Protein AF-A0A3N5IN20-F1 (afdb_monomer_lite)

pLDDT: mean 88.97, std 12.95, range [40.59, 98.25]

Radius of gyration: 15.65 Å; chains: 1; bounding box: 40×27×42 Å

Secondary structure (DSSP, 8-state):
----S--S-S-----------GGG--TTS-----EEEEEE-SSSPEEEEEEE--SSS--EEEEEEEE-TTEEEEEESSSTT-

Foldseek 3Di:
DPDDPDPDDLDDDDPDFDADDQVPDDPPPDGDWTKDKDFAQAQAKDWHWDWADDPPDHIDGRDIDIDGHRGMDIQTPVCNVD

Sequence (82 aa):
MKLDSSFGSKTWFVADGWLPDQTQADNSGYESHEAIMILNCQEKDAEILMDVYFEKEPPLENIHLSVPAKRIRCFRMDHPDE

Structure (mmCIF, N/CA/C/O backbone):
data_AF-A0A3N5IN20-F1
#
_entry.id   AF-A0A3N5IN20-F1
#
loop_
_atom_site.group_PDB
_atom_site.id
_atom_site.type_symbol
_atom_site.label_atom_id
_atom_site.label_alt_id
_atom_site.label_comp_id
_atom_site.label_asym_id
_atom_site.label_entity_id
_atom_site.label_seq_id
_atom_site.pdbx_PDB_ins_code
_atom_site.Cartn_x
_atom_site.Cartn_y
_atom_site.Cartn_z
_atom_site.occupancy
_atom_site.B_iso_or_equiv
_atom_site.auth_seq_id
_atom_site.auth_comp_id
_atom_site.auth_asym_id
_atom_site.auth_atom_id
_atom_site.pdbx_PDB_model_num
ATOM 1 N N . MET A 1 1 ? -10.819 16.767 21.582 1.00 47.22 1 MET A N 1
ATOM 2 C CA . MET A 1 1 ? -11.805 16.618 20.494 1.00 47.22 1 MET A CA 1
ATOM 3 C C . MET A 1 1 ? -12.219 15.154 20.480 1.00 47.22 1 MET A C 1
ATOM 5 O O . MET A 1 1 ? -11.369 14.318 20.210 1.00 47.22 1 MET A O 1
ATOM 9 N N . LYS A 1 2 ? -13.438 14.812 20.926 1.00 40.59 2 LYS A N 1
ATOM 10 C CA . LYS A 1 2 ? -13.951 13.443 20.758 1.00 40.59 2 LYS A CA 1
ATOM 11 C C . LYS A 1 2 ? -14.377 13.348 19.308 1.00 40.59 2 LYS A C 1
ATOM 13 O O . LYS A 1 2 ? -15.397 13.913 18.933 1.00 40.59 2 LYS A O 1
ATOM 18 N N . LEU A 1 3 ? -13.493 12.777 18.516 1.00 53.03 3 LEU A N 1
ATOM 19 C CA . LEU A 1 3 ? -13.726 12.591 17.111 1.00 53.03 3 LEU A CA 1
ATOM 20 C C . LEU A 1 3 ? -14.725 11.441 16.941 1.00 53.03 3 LEU A C 1
ATOM 22 O O . LEU A 1 3 ? -14.626 10.422 17.629 1.00 53.03 3 LEU A O 1
ATOM 26 N N . ASP A 1 4 ? -15.720 11.645 16.093 1.00 56.56 4 ASP A N 1
ATOM 27 C CA . ASP A 1 4 ? -16.622 10.590 15.662 1.00 56.56 4 ASP A CA 1
ATOM 28 C C . ASP A 1 4 ? -15.822 9.466 14.987 1.00 56.56 4 ASP A C 1
ATOM 30 O O . ASP A 1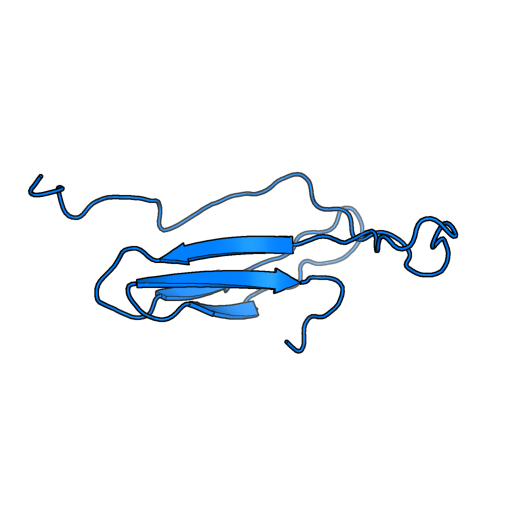 4 ? -14.784 9.662 14.360 1.00 56.56 4 ASP A O 1
ATOM 34 N N . SER A 1 5 ? -16.265 8.232 15.177 1.00 57.56 5 SER A N 1
ATOM 35 C CA . SER A 1 5 ? -15.544 7.009 14.817 1.00 57.56 5 SER A CA 1
ATOM 36 C C . SER A 1 5 ? -15.525 6.712 13.304 1.00 57.56 5 SER A C 1
ATOM 38 O O . SER A 1 5 ? -15.494 5.548 12.912 1.00 57.56 5 SER A O 1
ATOM 40 N N . SER A 1 6 ? -15.545 7.733 12.436 1.00 64.62 6 SER A N 1
ATOM 41 C CA . SER A 1 6 ? -15.784 7.569 10.991 1.00 64.62 6 SER A CA 1
ATOM 42 C C . SER A 1 6 ? -14.791 8.264 10.047 1.00 64.62 6 SER A C 1
ATOM 44 O O . SER A 1 6 ? -15.169 8.660 8.950 1.00 64.62 6 SER A O 1
ATOM 46 N N . PHE A 1 7 ? -13.511 8.404 10.408 1.00 79.75 7 PHE A N 1
ATOM 47 C CA . PHE A 1 7 ? -12.512 8.858 9.423 1.00 79.75 7 PHE A CA 1
ATOM 48 C C . PHE A 1 7 ? -12.156 7.773 8.409 1.00 79.75 7 PHE A C 1
ATOM 50 O O . PHE A 1 7 ? -11.942 6.615 8.776 1.00 79.75 7 PHE A O 1
ATOM 57 N N . GLY A 1 8 ? -11.994 8.199 7.156 1.00 90.12 8 GLY A N 1
ATOM 58 C CA . GLY A 1 8 ? -11.523 7.374 6.047 1.00 90.12 8 GLY A CA 1
ATOM 59 C C . GLY A 1 8 ? -12.649 6.733 5.235 1.00 90.12 8 GLY A C 1
ATOM 60 O O . GLY A 1 8 ? -13.816 7.095 5.341 1.00 90.12 8 GLY A O 1
ATOM 61 N N . SER A 1 9 ? -12.273 5.770 4.400 1.00 93.75 9 SER A N 1
ATOM 62 C CA . SER A 1 9 ? -13.181 4.935 3.609 1.00 93.75 9 SER A CA 1
ATOM 63 C C . SER A 1 9 ? -12.661 3.498 3.613 1.00 93.75 9 SER A C 1
ATOM 65 O O . SER A 1 9 ? -11.466 3.273 3.811 1.00 93.75 9 SER A O 1
ATOM 67 N N . LYS A 1 10 ? -13.561 2.533 3.399 1.00 93.56 10 LYS A N 1
ATOM 68 C CA . LYS A 1 10 ? -13.225 1.107 3.234 1.00 93.56 10 LYS A CA 1
ATOM 69 C C . LYS A 1 10 ? -12.849 0.746 1.795 1.00 93.56 10 LYS A C 1
ATOM 71 O O . LYS A 1 10 ? -12.367 -0.353 1.559 1.00 93.56 10 LYS A O 1
ATOM 76 N N . THR A 1 11 ? -13.091 1.654 0.853 1.00 96.00 11 THR A N 1
ATOM 77 C CA . THR A 1 11 ? -12.815 1.455 -0.571 1.00 96.00 11 THR A CA 1
ATOM 78 C C . THR A 1 11 ? -12.263 2.748 -1.148 1.00 96.00 11 THR A C 1
ATOM 80 O O . THR A 1 11 ? -12.847 3.819 -0.952 1.00 96.00 11 THR A O 1
ATOM 83 N N . TRP A 1 12 ? -11.137 2.633 -1.842 1.00 97.25 12 TRP A N 1
ATOM 84 C CA . TRP A 1 12 ? -10.440 3.721 -2.515 1.00 97.25 12 TRP A CA 1
ATOM 85 C C . TRP A 1 12 ? -10.040 3.257 -3.910 1.00 97.25 12 TRP A C 1
ATOM 87 O O . TRP A 1 12 ? -9.768 2.077 -4.110 1.00 97.25 12 TRP A O 1
ATOM 97 N N . PHE A 1 13 ? -9.989 4.195 -4.851 1.00 97.12 13 PHE A N 1
ATOM 98 C CA . PHE A 1 13 ? -9.483 3.966 -6.198 1.00 97.12 13 PHE A CA 1
ATOM 99 C C . PHE A 1 13 ? -8.393 4.996 -6.466 1.00 97.12 13 PHE A C 1
ATOM 101 O O . PHE A 1 13 ? -8.633 6.197 -6.332 1.00 97.12 13 PHE A O 1
ATOM 108 N N . VAL A 1 14 ? -7.209 4.517 -6.830 1.00 96.00 14 VAL A N 1
ATOM 109 C CA . VAL A 1 14 ? -6.094 5.345 -7.286 1.00 96.00 14 VAL A CA 1
ATOM 110 C C . VAL A 1 14 ? -5.909 5.016 -8.759 1.00 96.00 14 VAL A C 1
ATOM 112 O O . VAL A 1 14 ? -5.600 3.881 -9.101 1.00 96.00 14 VAL A O 1
ATOM 115 N N . ALA A 1 15 ? -6.227 5.975 -9.626 1.00 95.38 15 ALA A N 1
ATOM 116 C CA . ALA A 1 15 ? -6.266 5.748 -11.071 1.00 95.38 15 ALA A CA 1
ATOM 117 C C . ALA A 1 15 ? -4.904 5.934 -11.750 1.00 95.38 15 ALA A C 1
ATOM 119 O O . ALA A 1 15 ? -4.721 5.458 -12.865 1.00 95.38 15 ALA A O 1
ATOM 120 N N . ASP A 1 16 ? -3.987 6.644 -11.096 1.00 93.56 16 ASP A N 1
ATOM 121 C CA . ASP A 1 16 ? -2.650 6.918 -11.605 1.00 93.56 16 ASP A CA 1
ATOM 122 C C . ASP A 1 16 ? -1.632 6.167 -10.752 1.00 93.56 16 ASP A C 1
ATOM 124 O O . ASP A 1 16 ? -1.582 6.350 -9.535 1.00 93.56 16 ASP A O 1
ATOM 128 N N . GLY A 1 17 ? -0.880 5.285 -11.394 1.00 92.12 17 GLY A N 1
ATOM 129 C CA . GLY A 1 17 ? 0.165 4.497 -10.770 1.00 92.12 17 GLY A CA 1
ATOM 130 C C . GLY A 1 17 ? 1.203 4.161 -11.821 1.00 92.12 17 GLY A C 1
ATOM 131 O O . GLY A 1 17 ? 0.895 3.508 -12.822 1.00 92.12 17 GLY A O 1
ATOM 132 N N . TRP A 1 18 ? 2.432 4.616 -11.604 1.00 91.06 18 TRP A N 1
ATOM 133 C CA . TRP A 1 18 ? 3.522 4.386 -12.540 1.00 91.06 18 TRP A CA 1
ATOM 134 C C . TRP A 1 18 ? 4.787 4.042 -11.777 1.00 91.06 18 TRP A C 1
ATOM 136 O O . TRP A 1 18 ? 5.361 4.879 -11.090 1.00 91.06 18 TRP A O 1
ATOM 146 N N . LEU A 1 19 ? 5.235 2.795 -11.920 1.00 89.88 19 LEU A N 1
ATOM 147 C CA . LEU A 1 19 ? 6.482 2.343 -11.326 1.00 89.88 19 LEU A CA 1
ATOM 148 C C . LEU A 1 19 ? 7.659 2.749 -12.234 1.00 89.88 19 LEU A C 1
ATOM 150 O O . LEU A 1 19 ? 7.787 2.185 -13.326 1.00 89.88 19 LEU A O 1
ATOM 154 N N . PRO A 1 20 ? 8.512 3.708 -11.828 1.00 86.00 20 PRO A N 1
ATOM 155 C CA . PRO A 1 20 ? 9.645 4.145 -12.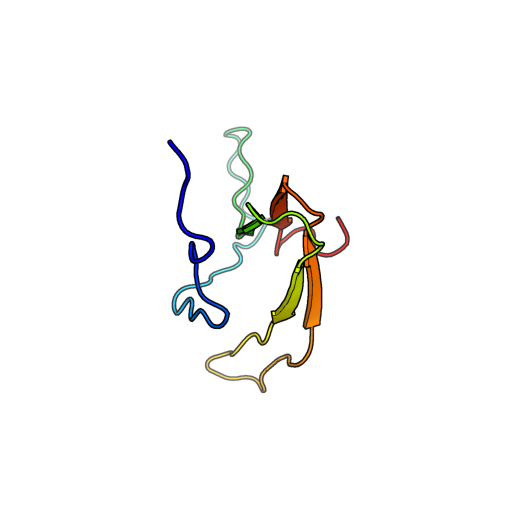637 1.00 86.00 20 PRO A CA 1
ATOM 156 C C . PRO A 1 20 ? 10.690 3.040 -12.816 1.00 86.00 20 PRO A C 1
ATOM 158 O O . PRO A 1 20 ? 10.956 2.249 -11.908 1.00 86.00 20 PRO A O 1
ATOM 161 N N . ASP A 1 21 ? 11.340 3.039 -13.981 1.00 82.19 21 ASP A N 1
ATOM 162 C CA . ASP A 1 21 ? 12.511 2.202 -14.236 1.00 82.19 21 ASP A CA 1
ATOM 163 C C . ASP A 1 21 ? 13.697 2.678 -13.384 1.00 82.19 21 ASP A C 1
ATOM 165 O O . ASP A 1 21 ? 14.235 3.770 -13.580 1.00 82.19 21 ASP A O 1
ATOM 169 N N . GLN A 1 22 ? 14.120 1.826 -12.452 1.00 75.56 22 GLN A N 1
ATOM 170 C CA . GLN A 1 22 ? 15.210 2.099 -11.512 1.00 75.56 22 GLN A CA 1
ATOM 171 C C . GLN A 1 22 ? 16.582 2.218 -12.196 1.00 75.56 22 GLN A C 1
ATOM 173 O O . GLN A 1 22 ? 17.523 2.759 -11.617 1.00 75.56 22 GLN A O 1
ATOM 178 N N . THR A 1 23 ? 16.729 1.742 -13.438 1.00 69.62 23 THR A N 1
ATOM 179 C CA . THR A 1 23 ? 18.002 1.826 -14.174 1.00 69.62 23 THR A CA 1
ATOM 180 C C . THR A 1 23 ? 18.326 3.238 -14.666 1.00 69.62 23 THR A C 1
ATOM 182 O O . THR A 1 23 ? 19.472 3.514 -15.024 1.00 69.62 23 THR A O 1
ATOM 185 N N . GLN A 1 24 ? 17.349 4.149 -14.641 1.00 63.97 24 GLN A N 1
ATOM 186 C CA . GLN A 1 24 ? 17.504 5.559 -15.003 1.00 63.97 24 GLN A CA 1
ATOM 187 C C . GLN A 1 24 ? 17.744 6.457 -13.784 1.00 63.97 24 GLN A C 1
ATOM 189 O O . GLN A 1 24 ? 17.349 7.622 -13.793 1.00 63.97 24 GLN A O 1
ATOM 194 N N . ALA A 1 25 ? 18.381 5.933 -12.733 1.00 65.25 25 ALA A N 1
ATOM 195 C CA . ALA A 1 25 ? 18.795 6.746 -11.598 1.00 65.25 25 ALA A CA 1
ATOM 196 C C . ALA A 1 25 ? 19.678 7.903 -12.092 1.00 65.25 25 ALA A C 1
ATOM 198 O O . ALA A 1 25 ? 20.759 7.697 -12.655 1.00 65.25 25 ALA A O 1
ATOM 199 N N . ASP A 1 26 ? 19.209 9.134 -11.907 1.00 67.44 26 ASP A N 1
ATOM 200 C CA . ASP A 1 26 ? 20.067 10.288 -12.079 1.00 67.44 26 ASP A CA 1
ATOM 201 C C . ASP A 1 26 ? 21.056 10.320 -10.902 1.00 67.44 26 ASP A C 1
ATOM 203 O O . ASP A 1 26 ? 20.772 9.867 -9.794 1.00 67.44 26 ASP A O 1
ATOM 207 N N . ASN A 1 27 ? 22.272 10.826 -11.114 1.00 75.75 27 ASN A N 1
ATOM 208 C CA . ASN A 1 27 ? 23.289 10.918 -10.054 1.00 75.75 27 ASN A CA 1
ATOM 209 C C . ASN A 1 27 ? 22.923 11.971 -8.975 1.00 75.75 27 ASN A C 1
ATOM 211 O O . ASN A 1 27 ? 23.806 12.596 -8.388 1.00 75.75 27 ASN A O 1
ATOM 215 N N . SER A 1 28 ? 21.630 12.221 -8.758 1.00 80.81 28 SER A N 1
ATOM 216 C CA . SER A 1 28 ? 21.071 13.183 -7.812 1.00 80.81 28 SER A CA 1
ATOM 217 C C . SER A 1 28 ? 21.107 12.678 -6.367 1.00 80.81 28 SER A C 1
ATOM 219 O O . SER A 1 28 ? 21.054 13.487 -5.443 1.00 80.81 28 SER A O 1
ATOM 221 N N . GLY A 1 29 ? 21.215 11.359 -6.168 1.00 81.00 29 GLY A N 1
ATOM 222 C CA . GLY A 1 29 ? 21.093 10.722 -4.855 1.00 81.00 29 GLY A CA 1
ATOM 223 C C . GLY A 1 29 ? 19.644 10.519 -4.396 1.00 81.00 29 GLY A C 1
ATOM 224 O O . GLY A 1 29 ? 19.433 10.170 -3.237 1.00 81.00 29 GLY A O 1
ATOM 225 N N . TYR A 1 30 ? 18.663 10.734 -5.277 1.00 80.81 30 TYR A N 1
ATOM 226 C CA . TYR A 1 30 ? 17.258 10.408 -5.047 1.00 80.81 30 TYR A CA 1
ATOM 227 C C . TYR A 1 30 ? 16.837 9.187 -5.868 1.00 80.81 30 TYR A C 1
ATOM 229 O O . TYR A 1 30 ? 17.257 9.013 -7.008 1.00 80.81 30 TYR A O 1
ATOM 237 N N . GLU A 1 31 ? 15.966 8.363 -5.289 1.00 82.94 31 GLU A N 1
ATOM 238 C CA . GLU A 1 31 ? 15.376 7.204 -5.958 1.00 82.94 31 GLU A CA 1
ATOM 239 C C . GLU A 1 31 ? 13.944 7.532 -6.380 1.00 82.94 31 GLU A C 1
ATOM 241 O O . GLU A 1 31 ? 13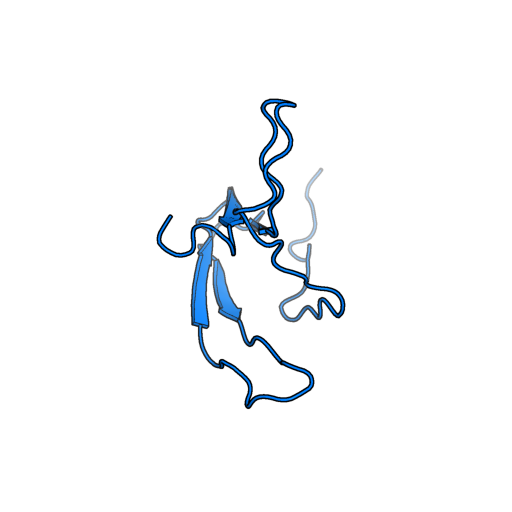.098 7.904 -5.556 1.00 82.94 31 GLU A O 1
ATOM 246 N N . SER A 1 32 ? 13.673 7.397 -7.678 1.00 87.38 32 SER A N 1
ATOM 247 C CA . SER A 1 32 ? 12.309 7.489 -8.196 1.00 87.38 32 SER A CA 1
ATOM 248 C C . SER A 1 32 ? 11.540 6.259 -7.722 1.00 87.38 32 SER A C 1
ATOM 250 O O . SER A 1 32 ? 12.029 5.144 -7.854 1.00 87.38 32 SER A O 1
ATOM 252 N N . HIS A 1 33 ? 10.350 6.437 -7.161 1.00 90.62 33 HIS A N 1
ATOM 253 C CA . HIS A 1 33 ? 9.571 5.339 -6.592 1.00 90.62 33 HIS A CA 1
ATOM 254 C C . HIS A 1 33 ? 8.077 5.598 -6.737 1.00 90.62 33 HIS A C 1
ATOM 256 O O . HIS A 1 33 ? 7.654 6.727 -6.980 1.00 90.62 33 HIS A O 1
ATOM 262 N N . GLU A 1 34 ? 7.297 4.540 -6.548 1.00 93.12 34 GLU A N 1
ATOM 263 C CA . GLU A 1 34 ? 5.846 4.602 -6.425 1.00 93.12 34 GLU A CA 1
ATOM 264 C C . GLU A 1 34 ? 5.459 3.968 -5.092 1.00 93.12 34 GLU A C 1
ATOM 266 O O . GLU A 1 34 ? 6.015 2.937 -4.694 1.00 93.12 34 GLU A O 1
ATOM 271 N N . ALA A 1 35 ? 4.528 4.591 -4.375 1.00 94.81 35 ALA A N 1
ATOM 272 C CA . ALA A 1 35 ? 4.158 4.126 -3.051 1.00 94.81 35 ALA A CA 1
ATOM 273 C C . ALA A 1 35 ? 2.700 4.409 -2.714 1.00 94.81 35 ALA A C 1
ATOM 275 O O . ALA A 1 35 ? 2.201 5.524 -2.857 1.00 94.81 35 ALA A O 1
ATOM 276 N N . ILE A 1 36 ? 2.044 3.410 -2.125 1.00 95.81 36 ILE A N 1
ATOM 277 C CA . ILE A 1 36 ? 0.727 3.585 -1.518 1.00 95.81 36 ILE A CA 1
ATOM 278 C C . ILE A 1 36 ? 0.913 3.732 -0.014 1.00 95.81 36 ILE A C 1
ATOM 280 O O . ILE A 1 36 ? 1.371 2.823 0.676 1.00 95.81 36 ILE A O 1
ATOM 284 N N . MET A 1 37 ? 0.556 4.900 0.514 1.00 96.62 37 MET A N 1
ATOM 285 C CA . MET A 1 37 ? 0.611 5.170 1.947 1.00 96.62 37 MET A CA 1
ATOM 286 C C . MET A 1 37 ? -0.780 5.047 2.561 1.00 96.62 37 MET A C 1
ATOM 288 O O . MET A 1 37 ? -1.706 5.757 2.174 1.00 96.62 37 MET A O 1
ATOM 292 N N . ILE A 1 38 ? -0.920 4.178 3.560 1.00 97.31 38 ILE A N 1
ATOM 293 C CA . ILE A 1 38 ? -2.189 3.960 4.261 1.00 97.31 38 ILE A CA 1
ATOM 294 C C . ILE A 1 38 ? -2.024 4.362 5.722 1.00 97.31 38 ILE A C 1
ATOM 296 O O . ILE A 1 38 ? -1.201 3.808 6.454 1.00 97.31 38 ILE A O 1
ATOM 300 N N . LEU A 1 39 ? -2.837 5.326 6.153 1.00 96.94 39 LEU A N 1
ATOM 301 C CA . LEU A 1 39 ? -2.932 5.771 7.538 1.00 96.94 39 LEU A CA 1
ATOM 302 C C . LEU A 1 39 ? -4.121 5.092 8.224 1.00 96.94 39 LEU A C 1
ATOM 304 O O . LEU A 1 39 ? -5.277 5.342 7.883 1.00 96.94 39 LEU A O 1
ATOM 308 N N . ASN A 1 40 ? -3.837 4.287 9.243 1.00 96.00 40 ASN A N 1
ATOM 309 C CA . ASN A 1 40 ? -4.839 3.689 10.107 1.00 96.00 40 ASN A CA 1
ATOM 310 C C . ASN A 1 40 ? -4.917 4.445 11.443 1.00 96.00 40 ASN A C 1
ATOM 312 O O . ASN A 1 40 ? -4.100 4.249 12.342 1.00 96.00 40 ASN A O 1
ATOM 316 N N . CYS A 1 41 ? -5.937 5.289 11.594 1.00 94.38 41 CYS A N 1
ATOM 317 C CA . CYS A 1 41 ? -6.210 6.012 12.842 1.00 94.38 41 CYS A CA 1
ATOM 318 C C . CYS A 1 41 ? -7.005 5.191 13.875 1.00 94.38 41 CYS A C 1
ATOM 320 O O . CYS A 1 41 ? -7.286 5.696 14.962 1.00 94.38 41 CYS A O 1
ATOM 322 N N . GLN A 1 42 ? -7.418 3.966 13.540 1.00 92.19 42 GLN A N 1
ATOM 323 C CA . GLN A 1 42 ? -8.309 3.155 14.367 1.00 92.19 42 GLN A CA 1
ATOM 324 C C . GLN A 1 42 ? -7.542 2.368 15.441 1.00 92.19 42 GLN A C 1
ATOM 326 O O . GLN A 1 42 ? -6.329 2.185 15.372 1.00 92.19 42 GLN A O 1
ATOM 331 N N . GLU A 1 43 ? -8.280 1.874 16.438 1.00 94.25 43 GLU A N 1
ATOM 332 C CA . GLU A 1 43 ? -7.763 1.052 17.550 1.00 94.25 43 GLU A CA 1
ATOM 333 C C . GLU A 1 43 ? -7.549 -0.427 17.181 1.00 94.25 43 GLU A C 1
ATOM 335 O O . GLU A 1 43 ? -7.166 -1.228 18.031 1.00 94.25 43 GLU A O 1
ATOM 340 N N . LYS A 1 44 ? -7.839 -0.812 15.936 1.00 95.00 44 LYS A N 1
ATOM 341 C CA . LYS A 1 44 ? -7.675 -2.176 15.424 1.00 95.00 44 LYS A CA 1
ATOM 342 C C . LYS A 1 44 ? -6.803 -2.152 14.183 1.00 95.00 44 LYS A C 1
ATOM 344 O O . LYS A 1 44 ? -6.825 -1.166 13.443 1.00 95.00 44 LYS A O 1
ATOM 349 N N . ASP A 1 45 ? -6.092 -3.247 13.958 1.00 97.62 45 ASP A N 1
ATOM 350 C CA . ASP A 1 45 ? -5.347 -3.464 12.725 1.00 97.62 45 ASP A CA 1
ATOM 351 C C . ASP A 1 45 ? -6.312 -3.417 11.534 1.00 97.62 45 ASP A C 1
ATOM 353 O O . ASP A 1 45 ? -7.455 -3.884 11.608 1.00 97.62 45 ASP A O 1
ATOM 357 N N . ALA A 1 46 ? -5.870 -2.766 10.464 1.00 97.00 46 ALA A N 1
ATOM 358 C CA . ALA A 1 46 ? -6.587 -2.709 9.207 1.00 97.00 46 ALA A CA 1
ATOM 359 C C . ALA A 1 46 ? -6.048 -3.816 8.304 1.00 97.00 46 ALA A C 1
ATOM 361 O O . ALA A 1 46 ? -4.867 -3.803 7.966 1.00 97.00 46 ALA A O 1
ATOM 362 N N . GLU A 1 47 ? -6.929 -4.731 7.913 1.00 98.00 47 GLU A N 1
ATOM 363 C CA . GLU A 1 47 ? -6.688 -5.721 6.866 1.00 98.00 47 GLU A CA 1
ATOM 364 C C . GLU A 1 47 ? -7.208 -5.150 5.547 1.00 98.00 47 GLU A C 1
ATOM 366 O O . GLU A 1 47 ? -8.367 -4.725 5.466 1.00 98.00 47 GLU A O 1
ATOM 371 N N . ILE A 1 48 ? -6.353 -5.100 4.531 1.00 97.81 48 ILE A N 1
ATOM 372 C CA . ILE A 1 48 ? -6.643 -4.487 3.236 1.00 97.81 48 ILE A CA 1
ATOM 373 C C . ILE A 1 48 ? -6.478 -5.540 2.144 1.00 97.81 48 ILE A C 1
ATOM 375 O O . ILE A 1 48 ? -5.499 -6.285 2.126 1.00 97.81 48 ILE A O 1
ATOM 379 N N . LEU A 1 49 ? -7.439 -5.567 1.224 1.00 98.12 49 LEU A N 1
ATOM 380 C CA . LEU A 1 49 ? -7.300 -6.229 -0.065 1.00 98.12 49 LEU A CA 1
ATOM 381 C C . LEU A 1 49 ? -7.017 -5.155 -1.105 1.00 98.12 49 LEU A C 1
ATOM 383 O O . LEU A 1 49 ? -7.745 -4.162 -1.182 1.00 98.12 49 LEU A O 1
ATOM 387 N N . MET A 1 50 ? -5.945 -5.348 -1.857 1.00 97.19 50 MET A N 1
ATOM 388 C CA . MET A 1 50 ? -5.552 -4.467 -2.941 1.00 97.19 50 MET A CA 1
ATOM 389 C C . MET A 1 50 ? -5.573 -5.236 -4.256 1.00 97.19 50 MET A C 1
ATOM 391 O O . MET A 1 50 ? -5.034 -6.339 -4.348 1.00 97.19 50 MET A O 1
ATOM 395 N N . ASP A 1 51 ? -6.155 -4.600 -5.265 1.00 97.75 51 ASP A N 1
ATOM 396 C CA . ASP A 1 51 ? -6.130 -5.061 -6.644 1.00 97.75 51 ASP A CA 1
ATOM 397 C C . ASP A 1 51 ? -5.391 -4.016 -7.487 1.00 97.75 51 ASP A C 1
ATOM 399 O O . ASP A 1 51 ? -5.559 -2.810 -7.281 1.00 97.75 51 ASP A O 1
ATOM 403 N N . VAL A 1 52 ? -4.583 -4.469 -8.440 1.00 96.62 52 VAL A N 1
ATOM 404 C CA . VAL A 1 52 ? -3.836 -3.617 -9.370 1.00 96.62 52 VAL A CA 1
ATOM 405 C C . VAL A 1 52 ? -4.282 -3.941 -10.787 1.00 96.62 52 VAL A C 1
ATOM 407 O O . VAL A 1 52 ? -4.216 -5.090 -11.219 1.00 96.62 52 VAL A O 1
ATOM 410 N N . TYR A 1 53 ? -4.739 -2.923 -11.509 1.00 97.25 53 TYR A N 1
ATOM 411 C CA . TYR A 1 53 ? -5.242 -3.043 -12.875 1.00 97.25 53 TYR A CA 1
ATOM 412 C C . TYR A 1 53 ? -4.219 -2.482 -13.859 1.00 97.25 53 TYR A C 1
ATOM 414 O O . TYR A 1 53 ? -3.582 -1.466 -13.587 1.00 97.25 53 TYR A O 1
ATOM 422 N N . PHE A 1 54 ? -4.099 -3.120 -15.021 1.00 96.25 54 PHE A N 1
ATOM 423 C CA . PHE A 1 54 ? -3.171 -2.722 -16.076 1.00 96.25 54 PHE A CA 1
ATOM 424 C C . PHE A 1 54 ? -3.933 -2.461 -17.373 1.00 96.25 54 PHE A C 1
ATOM 426 O O . PHE A 1 54 ? -4.977 -3.054 -17.629 1.00 96.25 54 PHE A O 1
ATOM 433 N N . GLU A 1 55 ? -3.394 -1.595 -18.231 1.00 96.44 55 GLU A N 1
ATOM 434 C CA . GLU A 1 55 ? -4.037 -1.272 -19.512 1.00 96.44 55 GLU A CA 1
ATOM 435 C C . GLU A 1 55 ? -4.076 -2.456 -20.489 1.00 96.44 55 GLU A C 1
ATOM 437 O O . GLU A 1 55 ? -4.944 -2.516 -21.360 1.00 96.44 55 GLU A O 1
ATOM 442 N N . LYS A 1 56 ? -3.091 -3.360 -20.398 1.00 97.38 56 LYS A N 1
ATOM 443 C CA . LYS A 1 56 ? -2.826 -4.395 -21.415 1.00 97.38 56 LYS A CA 1
ATOM 444 C C . LYS A 1 56 ? -2.670 -5.807 -20.853 1.00 97.38 56 LYS A C 1
ATOM 446 O O . LYS A 1 56 ? -2.600 -6.743 -21.639 1.00 97.38 56 LYS A O 1
ATOM 451 N N . GLU A 1 57 ? -2.650 -5.956 -19.533 1.00 96.75 57 GLU A N 1
ATOM 452 C CA . GLU A 1 57 ? -2.467 -7.233 -18.840 1.00 96.75 57 GLU A CA 1
ATOM 453 C C . GLU A 1 57 ? -3.637 -7.480 -17.871 1.00 96.75 57 GLU A C 1
ATOM 455 O O . GLU A 1 57 ? -4.274 -6.517 -17.429 1.00 96.75 57 GLU A O 1
ATOM 460 N N . PRO A 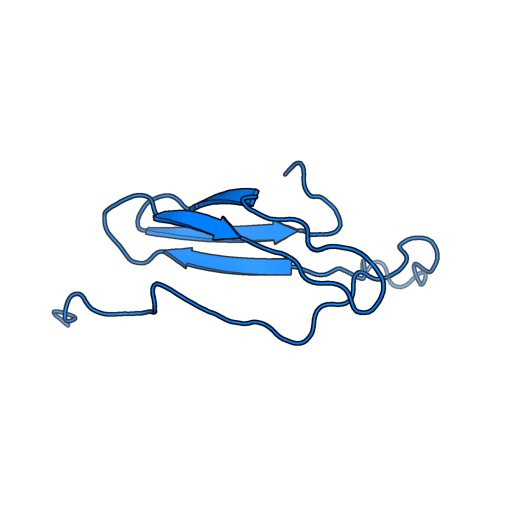1 58 ? -3.951 -8.742 -17.524 1.00 98.25 58 PRO A N 1
ATOM 461 C CA . PRO A 1 58 ? -4.932 -9.048 -16.485 1.00 98.25 58 PRO A CA 1
ATOM 462 C C . PRO A 1 58 ? -4.573 -8.400 -15.137 1.00 98.25 58 PRO A C 1
ATOM 464 O O . PRO A 1 58 ? -3.387 -8.234 -14.843 1.00 98.25 58 PRO A O 1
ATOM 467 N N . PRO A 1 59 ? -5.567 -8.058 -14.297 1.00 98.00 59 PRO A N 1
ATOM 468 C CA . PRO A 1 59 ? -5.296 -7.475 -12.991 1.00 98.00 59 PRO A CA 1
ATOM 469 C C . PRO A 1 59 ? -4.590 -8.468 -12.058 1.00 98.00 59 PRO A C 1
ATOM 471 O O . PRO A 1 59 ? -4.773 -9.683 -12.154 1.00 98.00 59 PRO A O 1
ATOM 474 N N . LEU A 1 60 ? -3.813 -7.930 -11.120 1.00 96.69 60 LEU A N 1
ATOM 475 C CA . LEU A 1 60 ? -3.337 -8.661 -9.949 1.00 96.69 60 LEU A CA 1
ATOM 476 C C . LEU A 1 60 ? -4.312 -8.399 -8.808 1.00 96.69 60 LEU A C 1
ATOM 478 O O . LEU A 1 60 ? -4.397 -7.275 -8.324 1.00 96.69 60 LEU A O 1
ATOM 482 N N . GLU A 1 61 ? -5.049 -9.422 -8.394 1.00 97.81 61 GLU A N 1
ATOM 483 C CA . GLU A 1 61 ? -6.134 -9.284 -7.421 1.00 97.81 61 GLU A CA 1
ATOM 484 C C . GLU A 1 61 ? -5.809 -9.972 -6.092 1.00 97.81 61 GLU A C 1
ATOM 486 O O . GLU A 1 61 ? -5.026 -10.924 -6.034 1.00 97.81 61 GLU A O 1
ATOM 491 N N . ASN A 1 62 ? -6.498 -9.546 -5.032 1.00 96.94 62 ASN A N 1
ATOM 492 C CA . ASN A 1 62 ? -6.438 -10.125 -3.689 1.00 96.94 62 ASN A CA 1
ATOM 493 C C . ASN A 1 62 ? -5.045 -10.049 -3.040 1.00 96.94 62 ASN A C 1
ATOM 495 O O 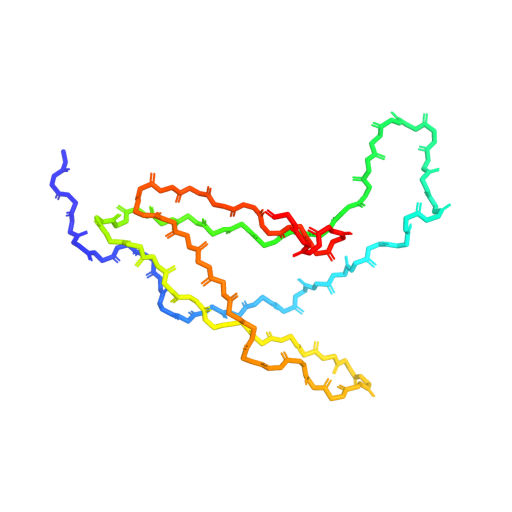. ASN A 1 62 ? -4.636 -10.956 -2.310 1.00 96.94 62 ASN A O 1
ATOM 499 N N . ILE A 1 63 ? -4.311 -8.960 -3.271 1.00 96.31 63 ILE A N 1
ATOM 500 C CA . ILE A 1 63 ? -3.058 -8.702 -2.560 1.00 96.31 63 ILE A CA 1
ATOM 501 C C . ILE A 1 63 ? -3.406 -8.326 -1.117 1.00 96.31 63 ILE A C 1
ATOM 503 O O . ILE A 1 63 ? -4.088 -7.332 -0.864 1.00 96.31 63 ILE A O 1
ATOM 507 N N . HIS A 1 64 ? -2.943 -9.136 -0.165 1.00 96.56 64 HIS A N 1
ATOM 508 C CA . HIS A 1 64 ? -3.189 -8.928 1.258 1.00 96.56 64 HIS A CA 1
ATOM 509 C C . HIS A 1 64 ? -2.157 -7.977 1.858 1.00 96.56 64 HIS A C 1
ATOM 511 O O . HIS A 1 64 ? -0.964 -8.276 1.875 1.00 96.56 64 HIS A O 1
ATOM 517 N N . LEU A 1 65 ? -2.633 -6.868 2.416 1.00 96.69 65 LEU A N 1
ATOM 518 C CA . LEU A 1 65 ? -1.821 -5.896 3.138 1.00 96.69 65 LEU A CA 1
ATOM 519 C C . LEU A 1 65 ? -2.391 -5.679 4.540 1.00 96.69 65 LEU A C 1
ATOM 521 O O . LEU A 1 65 ? -3.594 -5.816 4.764 1.00 96.69 65 LEU A O 1
ATOM 525 N N . SER A 1 66 ? -1.540 -5.265 5.476 1.00 97.38 66 SER A N 1
ATOM 526 C CA . SER A 1 66 ? -1.975 -4.894 6.821 1.00 97.38 66 SER A CA 1
ATOM 527 C C . SER A 1 66 ? -1.300 -3.621 7.320 1.00 97.38 66 SER A C 1
ATOM 529 O O . SER A 1 66 ? -0.115 -3.365 7.066 1.00 97.38 66 SER A O 1
AT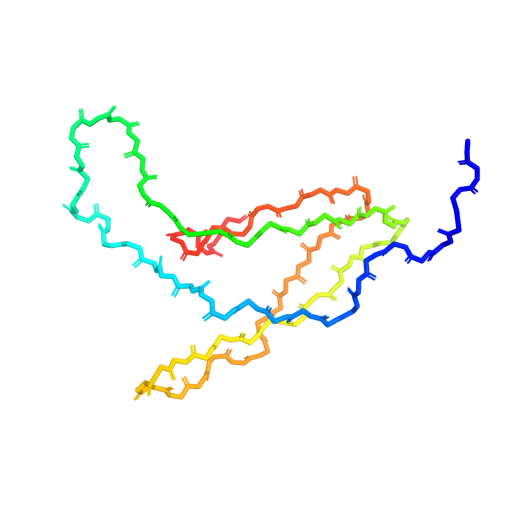OM 531 N N . VAL A 1 67 ? -2.077 -2.809 8.044 1.00 98.00 67 VAL A N 1
ATOM 532 C CA . VAL A 1 67 ? -1.592 -1.624 8.762 1.00 98.00 67 VAL A CA 1
ATOM 533 C C . VAL A 1 67 ? -2.029 -1.715 10.221 1.00 98.00 67 VAL A C 1
ATOM 535 O O . VAL A 1 67 ? -3.233 -1.638 10.495 1.00 98.00 67 VAL A O 1
ATOM 538 N N . PRO A 1 68 ? -1.086 -1.829 11.174 1.00 98.12 68 PRO A N 1
ATOM 539 C CA . PRO A 1 68 ? -1.434 -1.948 12.583 1.00 98.12 68 PRO A CA 1
ATOM 540 C C . PRO A 1 68 ? -2.256 -0.764 13.103 1.00 98.12 68 PRO A C 1
ATOM 542 O O . PRO A 1 68 ? -2.217 0.339 12.547 1.00 98.12 68 PRO A O 1
ATOM 545 N N . ALA A 1 69 ? -2.973 -0.976 14.204 1.00 96.62 69 ALA A N 1
ATOM 546 C CA . ALA A 1 69 ? -3.718 0.069 14.897 1.00 96.62 69 ALA A CA 1
ATOM 547 C C . ALA A 1 69 ? -2.845 1.308 15.171 1.00 96.62 69 ALA A C 1
ATOM 549 O O . ALA A 1 69 ? -1.715 1.203 15.664 1.00 96.62 69 ALA A O 1
ATOM 550 N N . LYS A 1 70 ? -3.384 2.505 14.905 1.00 95.44 70 LYS A N 1
ATOM 551 C CA . LYS A 1 70 ? -2.696 3.794 15.112 1.00 95.44 70 LYS A CA 1
ATOM 552 C C . LYS A 1 70 ? -1.315 3.863 14.445 1.00 95.44 70 LYS A C 1
ATOM 554 O O . LYS A 1 70 ? -0.345 4.312 15.069 1.00 95.44 70 LYS A O 1
ATOM 559 N N . ARG A 1 71 ? -1.188 3.389 13.206 1.00 97.94 71 ARG A N 1
ATOM 560 C CA . ARG A 1 71 ? 0.051 3.458 12.414 1.00 97.94 71 ARG A CA 1
ATOM 561 C C . ARG A 1 71 ? -0.219 3.967 11.007 1.00 97.94 71 ARG A C 1
ATOM 563 O O . ARG A 1 71 ? -1.339 3.922 10.510 1.00 97.94 71 ARG A O 1
ATOM 570 N N . ILE A 1 72 ? 0.847 4.436 10.376 1.00 97.75 72 ILE A N 1
ATOM 571 C CA . ILE A 1 72 ? 0.930 4.617 8.932 1.00 97.75 72 ILE A CA 1
ATOM 572 C C . ILE A 1 72 ? 1.895 3.569 8.387 1.00 97.75 72 ILE A C 1
ATOM 574 O O . ILE A 1 72 ? 2.901 3.274 9.038 1.00 97.75 72 ILE A O 1
ATOM 578 N N . ARG A 1 73 ? 1.593 3.010 7.217 1.00 97.19 73 ARG A N 1
ATOM 579 C CA . ARG A 1 73 ? 2.525 2.169 6.463 1.00 97.19 73 ARG A CA 1
ATOM 580 C C . ARG A 1 73 ? 2.674 2.723 5.054 1.00 97.19 73 ARG A C 1
ATOM 582 O O . ARG A 1 73 ? 1.688 3.139 4.447 1.00 97.19 73 ARG A O 1
ATOM 589 N N . CYS A 1 74 ? 3.914 2.758 4.586 1.00 96.38 74 CYS A N 1
ATOM 590 C CA . CYS A 1 74 ? 4.271 3.069 3.212 1.00 96.38 74 CYS A CA 1
ATOM 591 C C . CYS A 1 74 ? 4.543 1.741 2.507 1.00 96.38 74 CYS A C 1
ATOM 593 O O . CYS A 1 74 ? 5.469 1.039 2.902 1.00 96.38 74 CYS A O 1
ATOM 595 N N . PHE A 1 75 ? 3.714 1.381 1.534 1.00 95.62 75 PHE A N 1
ATOM 596 C CA . PHE A 1 75 ? 3.923 0.202 0.700 1.00 95.62 75 PHE A CA 1
ATOM 597 C C . PHE A 1 75 ? 4.681 0.639 -0.550 1.00 95.62 75 PHE A C 1
ATOM 599 O O . PHE A 1 75 ? 4.100 1.293 -1.419 1.00 95.62 75 PHE A O 1
ATOM 606 N N . ARG A 1 76 ? 5.981 0.333 -0.599 1.00 93.94 76 ARG A N 1
ATOM 607 C CA . ARG A 1 76 ? 6.860 0.635 -1.734 1.00 93.94 76 ARG A CA 1
ATOM 608 C C . ARG A 1 76 ? 6.588 -0.361 -2.853 1.00 93.94 76 ARG A C 1
ATOM 610 O O . ARG A 1 76 ? 6.825 -1.552 -2.689 1.00 93.94 76 ARG A O 1
ATOM 617 N N . MET A 1 77 ? 6.099 0.118 -3.992 1.00 91.88 77 MET A N 1
ATOM 618 C CA . MET A 1 77 ? 5.810 -0.749 -5.141 1.00 91.88 77 MET A CA 1
ATOM 619 C C . MET A 1 77 ? 7.092 -1.227 -5.830 1.00 91.88 77 MET A C 1
ATOM 621 O O . MET A 1 77 ? 7.103 -2.267 -6.480 1.00 91.88 77 MET A O 1
ATOM 625 N N . ASP A 1 78 ? 8.180 -0.481 -5.651 1.00 90.75 78 ASP A N 1
ATOM 626 C CA . ASP A 1 78 ? 9.538 -0.815 -6.076 1.00 90.75 78 ASP A CA 1
ATOM 627 C C . ASP A 1 78 ? 10.271 -1.758 -5.103 1.00 90.75 78 ASP A C 1
ATOM 629 O O . ASP A 1 78 ? 11.218 -2.423 -5.510 1.00 90.75 78 ASP A O 1
ATOM 633 N N . HIS A 1 79 ? 9.806 -1.862 -3.852 1.00 90.56 79 HIS A N 1
ATOM 634 C CA . HIS A 1 79 ? 10.341 -2.761 -2.821 1.00 90.56 79 HIS A CA 1
ATOM 635 C C . HIS A 1 79 ? 9.193 -3.522 -2.122 1.00 90.56 79 HIS A C 1
ATOM 637 O O . HIS A 1 79 ? 8.920 -3.296 -0.943 1.00 90.56 79 HIS A O 1
ATOM 643 N N . PRO A 1 80 ? 8.481 -4.413 -2.838 1.00 86.19 80 PRO A N 1
ATOM 644 C CA . PRO A 1 80 ? 7.223 -4.999 -2.361 1.00 86.19 80 PRO A CA 1
ATOM 645 C C . PRO A 1 80 ? 7.373 -5.968 -1.176 1.00 86.19 80 PRO A C 1
ATOM 647 O O . PRO A 1 80 ? 6.373 -6.318 -0.550 1.00 86.19 80 PRO A O 1
ATOM 650 N N . ASP A 1 81 ? 8.597 -6.400 -0.872 1.00 87.50 81 ASP A N 1
ATOM 651 C CA . ASP A 1 81 ? 8.898 -7.326 0.224 1.00 87.50 81 ASP A CA 1
ATOM 652 C C . ASP A 1 81 ? 9.135 -6.621 1.583 1.00 87.50 81 ASP A C 1
ATOM 654 O O . ASP A 1 81 ? 9.333 -7.303 2.592 1.00 87.50 81 ASP A O 1
ATOM 658 N N . GLU A 1 82 ? 9.122 -5.279 1.628 1.00 82.31 82 GLU A N 1
ATOM 659 C CA . GLU A 1 82 ? 9.292 -4.457 2.849 1.00 82.31 82 GLU A CA 1
ATOM 660 C C . GLU A 1 82 ? 7.998 -4.278 3.687 1.00 82.31 82 GLU A C 1
ATOM 662 O O . GLU A 1 82 ? 8.072 -4.372 4.936 1.00 82.31 82 GLU A O 1
#